Protein AF-A0A411DI14-F1 (afdb_monomer_lite)

Organism: Chryseobacterium indologenes (NCBI:txid253)

Radius of gyration: 32.61 Å; chains: 1; bounding box: 69×37×77 Å

Secondary structure (DSSP, 8-state):
--------------HHHHHHHHHHHHHHHHHHHHHHHHHHHHHHHHHHHHHHHHHHHHHHSS--EEEE-SSEEEEEETTEEEEEEGGG-EEEEETTEEEEEETTTTEEEEEEGGGS-TTHHHHHHHHHHHHSEEP-

Sequence (136 aa):
MALGFLPIKSLNLGPVSIIFKYGSFLFIGYIFLLLYQYFNTKNKTFKLIEEQIDDLRKKHDEISFITLHQDSITVKNPFNTINCVWDKTHYKIVDQYLILNMVNKNINFIFTEAEFKENEYKILLDFLQQHSTKEK

Foldseek 3Di:
DDPDPDCPDPDPDDPVVV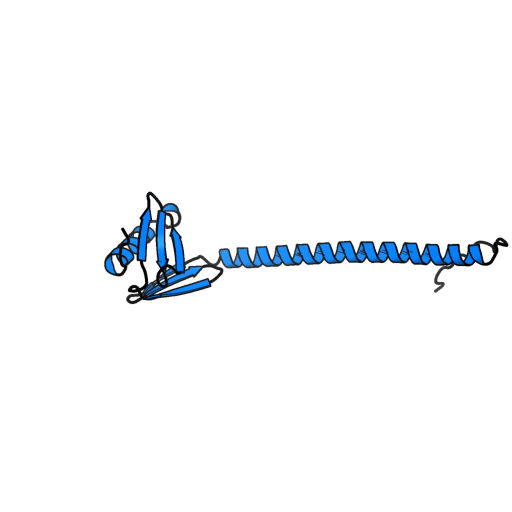CVVVVVVVVVVVVVVVVVVVVVVVVVVVVVVVVVVVVLVVLQVVDFDWDDDPQWIWTDGSVDIDIAGQAQWEWEDDPQWIWIQGRNNPDIDIDGPVVDPDCVVVVVVVSCVVRHHYDD

pLDDT: mean 73.14, std 11.0, range [33.41, 92.0]

Structure (mmCIF, N/CA/C/O backbone):
data_AF-A0A411DI14-F1
#
_entry.id   AF-A0A411DI14-F1
#
loop_
_atom_site.group_PDB
_atom_site.id
_atom_site.type_symbol
_atom_site.label_atom_id
_atom_site.label_alt_id
_atom_site.label_comp_id
_atom_site.label_asym_id
_atom_site.label_entity_id
_atom_site.label_seq_id
_atom_site.pdbx_PDB_ins_code
_atom_site.Cartn_x
_atom_site.Cartn_y
_atom_site.Cartn_z
_atom_site.occupancy
_atom_site.B_iso_or_equiv
_atom_site.auth_seq_id
_atom_site.auth_comp_id
_atom_site.auth_asym_id
_atom_site.auth_atom_id
_atom_site.pdbx_PDB_model_num
ATOM 1 N N . MET A 1 1 ? 21.840 23.321 -49.717 1.00 33.41 1 MET A N 1
ATOM 2 C CA . MET A 1 1 ? 21.891 22.370 -48.587 1.00 33.41 1 MET A CA 1
ATOM 3 C C . MET A 1 1 ? 22.845 21.250 -48.958 1.00 33.41 1 MET A C 1
ATOM 5 O O . MET A 1 1 ? 22.459 20.341 -49.677 1.00 33.41 1 MET A O 1
ATOM 9 N N . ALA A 1 2 ? 24.109 21.372 -48.563 1.00 39.25 2 ALA A N 1
ATOM 10 C CA . ALA A 1 2 ? 25.100 20.320 -48.732 1.00 39.25 2 ALA A CA 1
ATOM 11 C C . ALA A 1 2 ? 25.141 19.524 -47.425 1.00 39.25 2 ALA A C 1
ATOM 13 O O . ALA A 1 2 ? 25.603 20.037 -46.408 1.00 39.25 2 ALA A O 1
ATOM 14 N N . LEU A 1 3 ? 24.613 18.298 -47.438 1.00 44.50 3 LEU A N 1
ATOM 15 C CA . LEU A 1 3 ? 24.952 17.302 -46.424 1.00 44.50 3 LEU A CA 1
ATOM 16 C C . LEU A 1 3 ? 26.454 17.035 -46.567 1.00 44.50 3 LEU A C 1
ATOM 18 O O . LEU A 1 3 ? 26.912 16.457 -47.552 1.00 44.50 3 LEU A O 1
ATOM 22 N N . GLY A 1 4 ? 27.211 17.606 -45.632 1.00 43.03 4 GLY A N 1
ATOM 23 C CA . GLY A 1 4 ? 28.660 17.728 -45.669 1.00 43.03 4 GLY A CA 1
ATOM 24 C C . GLY A 1 4 ? 29.384 16.397 -45.529 1.00 43.03 4 GLY A C 1
ATOM 25 O O . GLY A 1 4 ? 29.781 16.015 -44.433 1.00 43.03 4 GLY A O 1
ATOM 26 N N . PHE A 1 5 ? 29.664 15.754 -46.656 1.00 54.28 5 PHE A N 1
ATOM 27 C CA . PHE A 1 5 ? 30.837 14.899 -46.778 1.00 54.28 5 PHE A CA 1
ATOM 28 C C . PHE A 1 5 ? 31.982 15.770 -47.298 1.00 54.28 5 PHE A C 1
ATOM 30 O O . PHE A 1 5 ? 32.061 16.074 -48.486 1.00 54.28 5 PHE A O 1
ATOM 37 N N . LEU A 1 6 ? 32.840 16.234 -46.386 1.00 50.53 6 LEU A N 1
ATOM 38 C CA . LEU A 1 6 ? 34.090 16.913 -46.735 1.00 50.53 6 LEU A CA 1
ATOM 39 C C . LEU A 1 6 ? 34.893 16.018 -47.699 1.00 50.53 6 LEU A C 1
ATOM 41 O O . LEU A 1 6 ? 35.225 14.889 -47.318 1.00 50.53 6 LEU A O 1
ATOM 45 N N . PRO A 1 7 ? 35.253 16.484 -48.912 1.00 52.38 7 PRO A N 1
ATOM 46 C CA . PRO A 1 7 ? 36.104 15.732 -49.819 1.00 52.38 7 PRO A CA 1
ATOM 47 C C . PRO A 1 7 ? 37.546 15.877 -49.328 1.00 52.38 7 PRO A C 1
ATOM 49 O O . PRO A 1 7 ? 38.350 16.641 -49.857 1.00 52.38 7 PRO A O 1
ATOM 52 N N . ILE A 1 8 ? 37.878 15.167 -48.251 1.00 54.12 8 ILE A N 1
ATOM 53 C CA . ILE A 1 8 ? 39.265 15.004 -47.830 1.00 54.12 8 ILE A CA 1
ATOM 54 C C . ILE A 1 8 ? 39.900 14.148 -48.918 1.00 54.12 8 ILE A C 1
ATOM 56 O O . ILE A 1 8 ? 39.532 12.980 -49.049 1.00 54.12 8 ILE A O 1
ATOM 60 N N . LYS A 1 9 ? 40.761 14.786 -49.725 1.00 50.31 9 LYS A N 1
ATOM 61 C CA . LYS A 1 9 ? 41.552 14.239 -50.838 1.00 50.31 9 LYS A CA 1
ATOM 62 C C . LYS A 1 9 ? 41.598 12.713 -50.839 1.00 50.31 9 LYS A C 1
ATOM 64 O O . LYS A 1 9 ? 42.038 12.110 -49.861 1.00 50.31 9 LYS A O 1
ATOM 69 N N . SER A 1 10 ? 41.194 12.124 -51.962 1.00 52.28 10 SER A N 1
ATOM 70 C CA . SER A 1 10 ? 41.386 10.716 -52.295 1.00 52.28 10 SER A CA 1
ATOM 71 C C . SER A 1 10 ? 42.871 10.353 -52.203 1.00 52.28 10 SER A C 1
ATOM 73 O O . SER A 1 10 ? 43.609 10.386 -53.186 1.00 52.28 10 SER A O 1
ATOM 75 N N . LEU A 1 11 ? 43.338 10.048 -50.997 1.00 55.53 11 LEU A N 1
ATOM 76 C CA .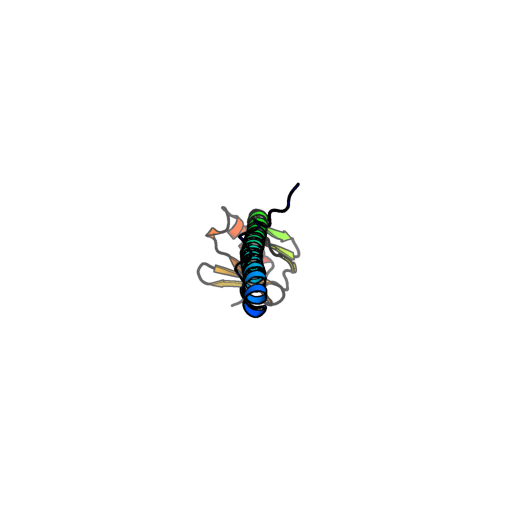 LEU A 1 11 ? 44.543 9.270 -50.808 1.00 55.53 11 LEU A CA 1
ATOM 77 C C . LEU A 1 11 ? 44.231 7.907 -51.432 1.00 55.53 11 LEU A C 1
ATOM 79 O O . LEU A 1 11 ? 43.189 7.324 -51.128 1.00 55.53 11 LEU A O 1
ATOM 83 N N . ASN A 1 12 ? 45.092 7.450 -52.340 1.00 58.47 12 ASN A N 1
ATOM 84 C CA . ASN A 1 12 ? 45.040 6.125 -52.955 1.00 58.47 12 ASN A CA 1
ATOM 85 C C . ASN A 1 12 ? 45.154 5.043 -51.869 1.00 58.47 12 ASN A C 1
ATOM 87 O O . ASN A 1 12 ? 46.221 4.472 -51.664 1.00 58.47 12 ASN A O 1
ATOM 91 N N . LEU A 1 13 ? 44.079 4.784 -51.130 1.00 58.50 13 LEU A N 1
ATOM 92 C CA . LEU A 1 13 ? 43.987 3.657 -50.219 1.00 58.50 13 LEU A CA 1
ATOM 93 C C . LEU A 1 13 ? 43.077 2.608 -50.841 1.00 58.50 13 LEU A C 1
ATOM 95 O O . LEU A 1 13 ? 41.996 2.913 -51.345 1.00 58.50 13 LEU A O 1
ATOM 99 N N . GLY A 1 14 ? 43.553 1.364 -50.803 1.00 65.06 14 GLY A N 1
ATOM 100 C CA . GLY A 1 14 ? 42.858 0.217 -51.366 1.00 65.06 14 GLY A CA 1
ATOM 101 C C . GLY A 1 14 ? 41.439 0.038 -50.808 1.00 65.06 14 GLY A C 1
ATOM 102 O O . GLY A 1 14 ? 41.095 0.599 -49.762 1.00 65.06 14 GLY A O 1
ATOM 103 N N . PRO A 1 15 ? 40.612 -0.784 -51.476 1.00 68.81 15 PRO A N 1
ATOM 104 C CA . PRO A 1 15 ? 39.182 -0.939 -51.184 1.00 68.81 15 PRO A CA 1
ATOM 105 C C . PRO A 1 15 ? 38.877 -1.248 -49.708 1.00 68.81 15 PRO A C 1
ATOM 107 O O . PRO A 1 15 ? 37.880 -0.774 -49.167 1.00 68.81 15 PRO A O 1
ATOM 110 N N . VAL A 1 16 ? 39.784 -1.945 -49.020 1.00 69.19 16 VAL A N 1
ATOM 111 C CA . VAL A 1 16 ? 39.699 -2.247 -47.582 1.00 69.19 16 VAL A CA 1
ATOM 112 C C . VAL A 1 16 ? 39.643 -0.980 -46.717 1.00 69.19 16 VAL A C 1
ATOM 114 O O . VAL A 1 16 ? 38.846 -0.903 -45.787 1.00 69.19 16 VAL A O 1
ATOM 117 N N . SER A 1 17 ? 40.431 0.050 -47.032 1.00 67.75 17 SER A N 1
ATOM 118 C CA . SER A 1 17 ? 40.454 1.291 -46.249 1.00 67.75 17 SER A CA 1
ATOM 119 C C . SER A 1 17 ? 39.195 2.130 -46.434 1.00 67.75 17 SER A C 1
ATOM 121 O O . SER A 1 17 ? 38.804 2.852 -45.517 1.00 67.75 17 SER A O 1
ATOM 123 N N . ILE A 1 18 ? 38.576 2.060 -47.611 1.00 71.25 18 ILE A N 1
ATOM 124 C CA . ILE A 1 18 ? 37.322 2.754 -47.903 1.00 71.25 18 ILE A CA 1
ATOM 125 C C . ILE A 1 18 ? 36.206 2.123 -47.063 1.00 71.25 18 ILE A C 1
ATOM 127 O O . ILE A 1 18 ? 35.499 2.834 -46.349 1.00 71.25 18 ILE A O 1
AT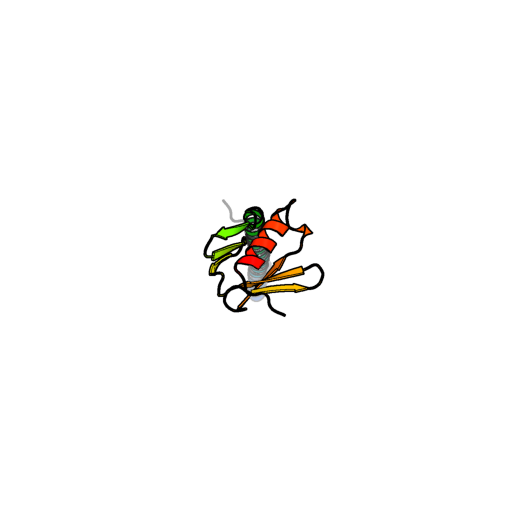OM 131 N N . ILE A 1 19 ? 36.122 0.789 -47.062 1.00 74.94 19 ILE A N 1
ATOM 132 C CA . ILE A 1 19 ? 35.168 0.023 -46.247 1.00 74.94 19 ILE A CA 1
ATOM 133 C C . ILE A 1 19 ? 35.363 0.327 -44.759 1.00 74.94 19 ILE A C 1
ATOM 135 O O . ILE A 1 19 ? 34.393 0.611 -44.059 1.00 74.94 19 ILE A O 1
ATOM 139 N N . PHE A 1 20 ? 36.609 0.350 -44.277 1.00 77.56 20 PHE A N 1
ATOM 140 C CA . PHE A 1 20 ? 36.894 0.632 -42.870 1.00 77.56 20 PHE A CA 1
ATOM 141 C C . PHE A 1 20 ? 36.503 2.060 -42.464 1.00 77.56 20 PHE A C 1
ATOM 143 O O . PHE A 1 20 ? 35.986 2.273 -41.368 1.00 77.56 20 PHE A O 1
ATOM 150 N N . LYS A 1 21 ? 36.693 3.046 -43.353 1.00 73.00 21 LYS A N 1
ATOM 151 C CA . LYS A 1 21 ? 36.374 4.457 -43.090 1.00 73.00 21 LYS A CA 1
ATOM 152 C C . LYS A 1 21 ? 34.866 4.695 -42.994 1.00 73.00 21 LYS A C 1
ATOM 154 O O . LYS A 1 21 ? 34.409 5.323 -42.041 1.00 73.00 21 LYS A O 1
ATOM 159 N N . TYR A 1 22 ? 34.095 4.160 -43.940 1.00 79.50 22 TYR A N 1
ATOM 160 C CA . TYR A 1 22 ? 32.633 4.272 -43.909 1.00 79.50 22 TYR A CA 1
ATOM 161 C C . TYR A 1 22 ? 32.011 3.392 -42.818 1.00 79.50 22 TYR A C 1
ATOM 163 O O . TYR A 1 22 ? 31.107 3.842 -42.116 1.00 79.50 22 TYR A O 1
ATOM 171 N N . GLY A 1 23 ? 32.538 2.183 -42.606 1.00 80.31 23 GLY A N 1
ATOM 172 C CA . GLY A 1 23 ? 32.100 1.290 -41.534 1.00 80.31 23 GLY A CA 1
ATOM 173 C C . GLY A 1 23 ? 32.321 1.887 -40.145 1.00 80.31 23 GLY A C 1
ATOM 174 O O . GLY A 1 23 ? 31.412 1.863 -39.321 1.00 80.31 23 GLY A O 1
ATOM 175 N N . SER A 1 24 ? 33.477 2.515 -39.904 1.00 78.38 24 SER A N 1
ATOM 176 C CA . SER A 1 24 ? 33.760 3.187 -38.627 1.00 78.38 24 SER A CA 1
ATOM 177 C C . SER A 1 24 ? 32.817 4.364 -38.371 1.00 78.38 24 SER A C 1
ATOM 179 O O . SER A 1 24 ? 32.354 4.543 -37.247 1.00 78.38 24 SER A O 1
ATOM 181 N N . PHE A 1 25 ? 32.484 5.148 -39.403 1.00 84.50 25 PHE A N 1
ATOM 182 C CA . PHE A 1 25 ? 31.542 6.262 -39.267 1.00 84.50 25 PHE A CA 1
ATOM 183 C C . PHE A 1 25 ? 30.135 5.780 -38.884 1.00 84.50 25 PHE A C 1
ATOM 185 O O . PHE A 1 25 ? 29.521 6.321 -37.964 1.00 84.50 25 PHE A O 1
ATOM 192 N N . LEU A 1 26 ? 29.651 4.718 -39.535 1.00 85.69 26 LEU A N 1
ATOM 193 C CA . LEU A 1 26 ? 28.371 4.093 -39.196 1.00 85.69 26 LEU A CA 1
ATOM 194 C C . LEU A 1 26 ? 28.386 3.487 -37.788 1.00 85.69 26 LEU A C 1
ATOM 196 O O . LEU A 1 26 ? 27.416 3.636 -37.047 1.00 85.69 26 LEU A O 1
ATOM 200 N N . PHE A 1 27 ? 29.493 2.857 -37.396 1.00 86.56 27 PHE A N 1
ATOM 201 C CA . PHE A 1 27 ? 29.645 2.256 -36.074 1.00 86.56 27 PHE A CA 1
ATOM 202 C C . PHE A 1 27 ? 29.612 3.306 -34.958 1.00 86.56 27 PHE A C 1
ATOM 204 O O . PHE A 1 27 ? 28.913 3.131 -33.963 1.00 86.56 27 PHE A O 1
ATOM 211 N N . ILE A 1 28 ? 30.292 4.441 -35.150 1.00 89.12 28 ILE A N 1
ATOM 212 C CA . ILE A 1 28 ? 30.231 5.575 -34.220 1.00 89.12 28 ILE A CA 1
ATOM 213 C C . ILE A 1 28 ? 28.799 6.110 -34.117 1.00 89.12 28 ILE A C 1
ATOM 215 O O . ILE A 1 28 ? 28.294 6.282 -33.008 1.00 89.12 28 ILE A O 1
ATOM 219 N N . GLY A 1 29 ? 28.114 6.317 -35.247 1.00 88.31 29 GLY A N 1
ATOM 220 C CA . GLY A 1 29 ? 26.713 6.748 -35.251 1.00 88.31 29 GLY A CA 1
ATOM 221 C C . GLY A 1 29 ? 25.792 5.783 -34.495 1.00 88.31 29 GLY A C 1
ATOM 222 O O . GLY A 1 29 ? 24.933 6.215 -33.727 1.00 88.31 29 GLY A O 1
ATOM 223 N N . TYR A 1 30 ? 26.019 4.478 -34.646 1.00 88.62 30 TYR A N 1
ATOM 224 C CA . TYR A 1 30 ? 25.269 3.443 -33.940 1.00 88.62 30 TYR A CA 1
ATOM 225 C C . TYR A 1 30 ? 25.509 3.465 -32.423 1.00 88.62 30 TYR A C 1
ATOM 227 O O . TYR A 1 30 ? 24.550 3.399 -31.654 1.00 88.62 30 TYR A O 1
ATOM 235 N N . ILE A 1 31 ? 26.759 3.641 -31.976 1.00 90.56 31 ILE A N 1
ATOM 236 C CA . ILE A 1 31 ? 27.082 3.787 -30.546 1.00 90.56 31 ILE A CA 1
ATOM 237 C C . ILE A 1 31 ? 26.368 5.005 -29.947 1.00 90.56 31 ILE A C 1
ATOM 239 O O . ILE A 1 31 ? 25.779 4.903 -28.869 1.00 90.56 31 ILE A O 1
ATOM 243 N N . PHE A 1 32 ? 26.372 6.146 -30.644 1.00 92.00 32 PHE A N 1
ATOM 244 C CA . PHE A 1 32 ? 25.655 7.342 -30.188 1.00 92.00 32 PHE A CA 1
ATOM 245 C C . PHE A 1 32 ? 24.146 7.108 -30.073 1.00 92.00 32 PHE A C 1
ATOM 247 O O . PHE A 1 32 ? 23.531 7.547 -29.101 1.00 92.00 32 PHE A O 1
ATOM 254 N N . LEU A 1 33 ? 23.553 6.389 -31.028 1.00 91.44 33 LEU A N 1
ATOM 255 C CA . LEU A 1 33 ? 22.128 6.069 -31.015 1.00 91.44 33 LEU A CA 1
ATOM 256 C C . LEU A 1 33 ? 21.763 5.147 -29.842 1.00 91.44 33 LEU A C 1
ATOM 258 O O . LEU A 1 33 ? 20.775 5.400 -29.153 1.00 91.44 33 LEU A O 1
ATOM 262 N N . LEU A 1 34 ? 22.594 4.139 -29.560 1.00 87.88 34 LEU A N 1
ATOM 263 C CA . LEU A 1 34 ? 22.424 3.255 -28.404 1.00 87.88 34 LEU A CA 1
ATOM 264 C C . LEU A 1 34 ? 22.534 4.008 -27.077 1.00 87.88 34 LEU A C 1
ATOM 266 O O . LEU A 1 34 ? 21.696 3.819 -26.196 1.00 87.88 34 LEU A O 1
ATOM 270 N N . LEU A 1 35 ? 23.529 4.889 -26.936 1.00 91.00 35 LEU A N 1
ATOM 271 C CA . LEU A 1 35 ? 23.675 5.731 -25.747 1.00 91.00 35 LEU A CA 1
ATOM 272 C C . LEU A 1 35 ? 22.444 6.622 -25.558 1.00 91.00 35 LEU A C 1
ATOM 274 O O . LEU A 1 35 ? 21.872 6.661 -24.470 1.00 91.00 35 LEU A O 1
ATOM 278 N N . TYR A 1 36 ? 21.990 7.287 -26.622 1.00 89.00 36 TYR A N 1
ATOM 279 C CA . TYR A 1 36 ? 20.799 8.131 -26.574 1.00 89.00 36 TYR A CA 1
ATOM 280 C C . TYR A 1 36 ? 19.554 7.343 -26.150 1.00 89.00 36 TYR A C 1
ATOM 282 O O . TYR A 1 36 ? 18.817 7.774 -25.260 1.00 89.00 36 TYR A O 1
ATOM 290 N N . GLN A 1 37 ? 19.337 6.164 -26.736 1.00 86.75 37 GLN A N 1
ATOM 291 C CA . GLN A 1 37 ? 18.216 5.298 -26.384 1.00 86.75 37 GLN A CA 1
ATOM 292 C C . GLN A 1 37 ? 18.303 4.823 -24.930 1.00 86.75 37 GLN A C 1
ATOM 294 O O . GLN A 1 37 ? 17.295 4.837 -24.227 1.00 86.75 37 GLN A O 1
ATOM 299 N N . TYR A 1 38 ? 19.495 4.458 -24.455 1.00 87.00 38 TYR A N 1
ATOM 300 C CA . TYR A 1 38 ? 19.716 4.034 -23.075 1.00 87.00 38 TYR A CA 1
ATOM 301 C C . TYR A 1 38 ? 19.359 5.136 -22.068 1.00 87.00 38 TYR A C 1
ATOM 303 O O . TYR A 1 38 ? 18.574 4.901 -21.148 1.00 87.00 38 TYR A O 1
ATOM 311 N N . PHE A 1 39 ? 19.866 6.357 -22.263 1.00 83.56 39 PHE A N 1
ATOM 312 C CA . PHE A 1 39 ? 19.559 7.478 -21.371 1.00 83.56 39 PHE A CA 1
ATOM 313 C C . PHE A 1 39 ? 18.085 7.889 -21.433 1.00 83.56 39 PHE A C 1
ATOM 315 O O . PHE A 1 39 ? 17.480 8.150 -20.394 1.00 83.56 39 PHE A O 1
ATOM 322 N N . ASN A 1 40 ? 17.481 7.905 -22.624 1.00 81.81 40 ASN A N 1
ATOM 323 C CA . ASN A 1 40 ? 16.076 8.275 -22.783 1.00 81.81 40 ASN A CA 1
ATOM 324 C C . ASN A 1 40 ? 15.142 7.242 -22.131 1.00 81.81 40 ASN A C 1
ATOM 326 O O . ASN A 1 40 ? 14.211 7.614 -21.419 1.00 81.81 40 ASN A O 1
ATOM 330 N N . THR A 1 41 ? 15.416 5.946 -22.306 1.00 77.75 41 THR A N 1
ATOM 331 C CA . THR A 1 41 ? 14.664 4.873 -21.640 1.00 77.75 41 THR A CA 1
ATOM 332 C C . THR A 1 41 ? 14.822 4.954 -20.128 1.00 77.75 41 THR A C 1
ATOM 334 O O . THR A 1 41 ? 13.819 4.950 -19.423 1.00 77.75 41 THR A O 1
ATOM 337 N N . LYS A 1 42 ? 16.052 5.121 -19.623 1.00 75.31 42 LYS A N 1
ATOM 338 C CA . LYS A 1 42 ? 16.309 5.263 -18.187 1.00 75.31 42 LYS A CA 1
ATOM 339 C C . LYS A 1 42 ? 15.515 6.435 -17.601 1.00 75.31 42 LYS A C 1
ATOM 341 O O . LYS A 1 42 ? 14.771 6.241 -16.647 1.00 75.31 42 LYS A O 1
ATOM 346 N N . ASN A 1 43 ? 15.597 7.618 -18.208 1.00 77.12 43 ASN A N 1
ATOM 347 C CA . ASN A 1 43 ? 14.884 8.802 -17.725 1.00 77.12 43 ASN A CA 1
ATOM 348 C C . ASN A 1 43 ? 13.360 8.632 -17.772 1.00 77.12 43 ASN A C 1
ATOM 350 O O . ASN A 1 43 ? 12.678 9.046 -16.840 1.00 77.12 43 ASN A O 1
ATOM 354 N N . LYS A 1 44 ? 12.819 7.988 -18.815 1.00 75.44 44 LYS A N 1
ATOM 355 C CA . LYS A 1 44 ? 11.385 7.669 -18.888 1.00 75.44 44 LYS A CA 1
ATOM 356 C C . LYS A 1 44 ? 10.960 6.704 -17.787 1.00 75.44 44 LYS A C 1
ATOM 358 O O . LYS A 1 44 ? 9.945 6.944 -17.151 1.00 75.44 44 LYS A O 1
ATOM 363 N N . THR A 1 45 ? 11.730 5.648 -17.537 1.00 75.19 45 THR A N 1
ATOM 364 C CA . THR A 1 45 ? 11.420 4.679 -16.480 1.00 75.19 45 THR A CA 1
ATOM 365 C C . THR A 1 45 ? 11.475 5.322 -15.098 1.00 75.19 45 THR A C 1
ATOM 367 O O . THR A 1 45 ? 10.544 5.137 -14.323 1.00 75.19 45 THR A O 1
ATOM 370 N N . PHE A 1 46 ? 12.505 6.121 -14.801 1.00 72.12 46 PHE A N 1
ATOM 371 C CA . PHE A 1 46 ? 12.580 6.847 -13.529 1.00 72.12 46 PHE A CA 1
ATOM 372 C C . PHE A 1 46 ? 11.411 7.814 -13.360 1.00 72.12 46 PHE A C 1
ATOM 374 O O . PHE A 1 46 ? 10.784 7.811 -12.308 1.00 72.12 46 PHE A O 1
ATOM 381 N N . LYS A 1 47 ? 11.058 8.560 -14.412 1.00 78.06 47 LYS A N 1
ATOM 382 C CA . LYS A 1 47 ? 9.923 9.482 -14.375 1.00 78.06 47 LYS A CA 1
ATOM 383 C C . LYS A 1 47 ? 8.589 8.763 -14.152 1.00 78.06 47 LYS A C 1
ATOM 385 O O . LYS A 1 47 ? 7.780 9.235 -13.370 1.00 78.06 47 LYS A O 1
ATOM 390 N N . LEU A 1 48 ? 8.375 7.611 -14.789 1.00 75.75 48 LEU A N 1
ATOM 391 C CA . LEU A 1 48 ? 7.167 6.804 -14.581 1.00 75.75 48 LEU A CA 1
ATOM 392 C C . LEU A 1 48 ? 7.082 6.247 -13.156 1.00 75.75 48 LEU A C 1
ATOM 394 O O . LEU A 1 48 ? 6.001 6.216 -12.580 1.00 75.75 48 LEU A O 1
ATOM 398 N N . ILE A 1 49 ? 8.209 5.819 -12.581 1.00 77.75 49 ILE A N 1
ATOM 399 C CA . ILE A 1 49 ? 8.263 5.361 -11.187 1.00 77.75 49 ILE A CA 1
ATOM 400 C C . ILE A 1 49 ? 7.972 6.528 -10.239 1.00 77.75 49 ILE A C 1
ATOM 402 O O . ILE A 1 49 ? 7.202 6.373 -9.298 1.00 77.75 49 ILE A O 1
ATOM 406 N N . GLU A 1 50 ? 8.550 7.699 -10.495 1.00 75.94 50 GLU A N 1
ATOM 407 C CA . GLU A 1 50 ? 8.328 8.900 -9.690 1.00 75.94 50 GLU A CA 1
ATOM 408 C C . GLU A 1 50 ? 6.870 9.376 -9.767 1.00 75.94 50 GLU A C 1
ATOM 410 O O . GLU A 1 50 ? 6.269 9.644 -8.733 1.00 75.94 50 GLU A O 1
ATOM 415 N N . GLU A 1 51 ? 6.260 9.372 -10.956 1.00 80.12 51 GLU A N 1
ATOM 416 C CA . GLU A 1 51 ? 4.833 9.664 -11.140 1.00 80.12 51 GLU A CA 1
ATOM 417 C C . GLU A 1 51 ? 3.937 8.644 -10.424 1.00 80.12 51 GLU A C 1
ATOM 419 O O . GLU A 1 51 ? 2.947 9.034 -9.811 1.00 80.12 51 GLU A O 1
ATOM 424 N N . GLN A 1 52 ? 4.283 7.352 -10.442 1.00 76.2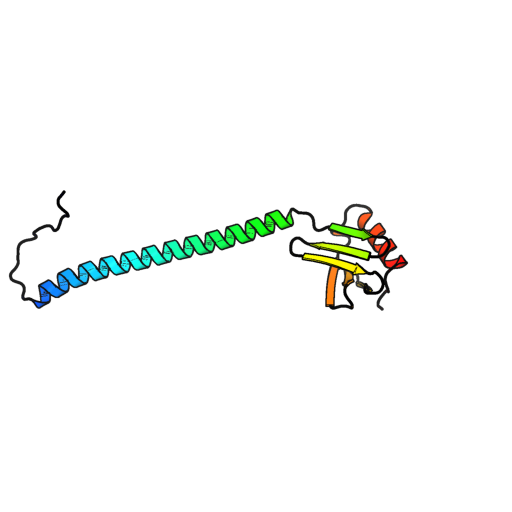5 52 GLN A N 1
ATOM 425 C CA . GLN A 1 52 ? 3.539 6.330 -9.698 1.00 76.25 52 GLN A CA 1
ATOM 426 C C . GLN A 1 52 ? 3.666 6.510 -8.184 1.00 76.25 52 GLN A C 1
ATOM 428 O O . GLN A 1 52 ? 2.676 6.381 -7.471 1.00 76.25 52 GLN A O 1
ATOM 433 N N . ILE A 1 53 ? 4.862 6.823 -7.680 1.00 74.81 53 ILE A N 1
ATOM 434 C CA . ILE A 1 53 ? 5.076 7.088 -6.253 1.00 74.81 53 ILE A CA 1
ATOM 435 C C . ILE A 1 53 ? 4.330 8.356 -5.828 1.00 74.81 53 ILE A C 1
ATOM 437 O O . ILE A 1 53 ? 3.722 8.365 -4.761 1.00 74.81 53 ILE A O 1
ATOM 441 N N . ASP A 1 54 ? 4.338 9.405 -6.650 1.00 78.25 54 ASP A N 1
ATOM 442 C CA . ASP A 1 54 ? 3.641 10.657 -6.353 1.00 78.25 54 ASP A CA 1
ATOM 443 C C . ASP A 1 54 ? 2.113 10.501 -6.425 1.00 78.25 54 ASP A C 1
ATOM 445 O O . ASP A 1 54 ? 1.406 11.020 -5.565 1.00 78.25 54 ASP A O 1
ATOM 449 N N . ASP A 1 55 ? 1.587 9.722 -7.379 1.00 74.31 55 ASP A N 1
ATOM 450 C CA . ASP A 1 55 ? 0.162 9.357 -7.434 1.00 74.31 55 ASP A CA 1
ATOM 451 C C . ASP A 1 55 ? -0.255 8.537 -6.204 1.00 74.31 55 ASP A C 1
ATOM 453 O O . ASP A 1 55 ? -1.295 8.799 -5.598 1.00 74.31 55 ASP A O 1
ATOM 457 N N . LEU A 1 56 ? 0.585 7.591 -5.768 1.00 66.50 56 LEU A N 1
ATOM 458 C CA . LEU A 1 56 ? 0.362 6.839 -4.532 1.00 66.50 56 LEU A CA 1
ATOM 459 C C . LEU A 1 56 ? 0.447 7.725 -3.289 1.00 66.50 56 LEU A C 1
ATOM 461 O O . LEU A 1 56 ? -0.349 7.549 -2.374 1.00 66.50 56 LEU A O 1
ATOM 465 N N . ARG A 1 57 ? 1.368 8.691 -3.247 1.00 64.31 57 ARG A N 1
ATOM 466 C CA . ARG A 1 57 ? 1.494 9.642 -2.138 1.00 64.31 57 ARG A CA 1
ATOM 467 C C . ARG A 1 57 ? 0.291 10.581 -2.063 1.00 64.31 57 ARG A C 1
ATOM 469 O O . ARG A 1 57 ? -0.244 10.779 -0.981 1.00 64.31 57 ARG A O 1
ATOM 476 N N . LYS A 1 58 ? -0.189 11.084 -3.202 1.00 63.75 58 LYS A N 1
ATOM 477 C CA . LYS A 1 58 ? -1.418 11.890 -3.287 1.00 63.75 58 LYS A CA 1
ATOM 478 C C . LYS A 1 58 ? -2.658 11.096 -2.887 1.00 63.75 58 LYS A C 1
ATOM 480 O O . LYS A 1 58 ? -3.517 11.624 -2.194 1.00 63.75 58 LYS A O 1
ATOM 485 N N . LYS A 1 59 ? -2.738 9.819 -3.268 1.00 61.28 59 LYS A N 1
ATOM 486 C CA . LYS A 1 59 ? -3.774 8.904 -2.762 1.00 61.28 59 LYS A CA 1
ATOM 487 C C . LYS A 1 59 ? -3.592 8.581 -1.287 1.00 61.28 59 LYS A C 1
ATOM 489 O O . LYS A 1 59 ? -4.573 8.314 -0.615 1.00 61.28 59 LYS A O 1
ATOM 494 N N . HIS A 1 60 ? -2.371 8.615 -0.764 1.00 55.22 60 HIS A N 1
ATOM 495 C CA . HIS A 1 60 ? -2.138 8.463 0.666 1.00 55.22 60 HIS A CA 1
ATOM 496 C C . HIS A 1 60 ? -2.650 9.665 1.470 1.00 55.22 60 HIS A C 1
ATOM 498 O O . HIS A 1 60 ? -3.160 9.474 2.575 1.00 55.22 60 HIS A O 1
ATOM 504 N N . ASP A 1 61 ? -2.592 10.865 0.887 1.00 53.75 61 ASP A N 1
ATOM 505 C CA . ASP A 1 61 ? -3.244 12.0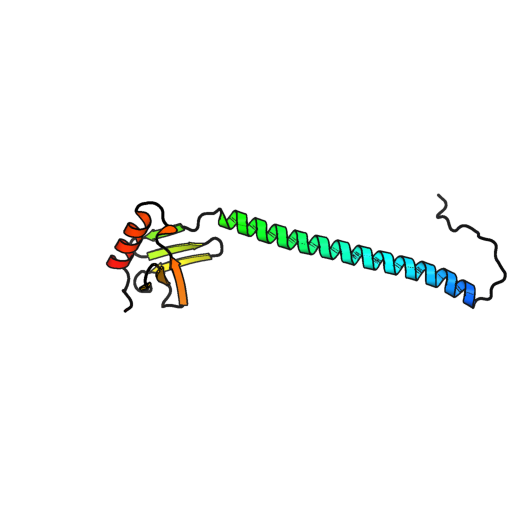59 1.432 1.00 53.75 61 ASP A CA 1
ATOM 506 C C . ASP A 1 61 ? -4.790 11.961 1.385 1.00 53.75 61 ASP A C 1
ATOM 508 O O . ASP A 1 61 ? -5.468 12.679 2.126 1.00 53.75 61 ASP A O 1
ATOM 512 N N . GLU A 1 62 ? -5.378 11.028 0.611 1.00 55.25 62 GLU A N 1
ATOM 513 C CA . GLU A 1 62 ? -6.749 10.554 0.855 1.00 55.25 62 GLU A CA 1
ATOM 514 C C . GLU A 1 62 ? -6.750 9.652 2.098 1.00 55.25 62 GLU A C 1
ATOM 516 O O . GLU A 1 62 ? -6.590 8.434 2.034 1.00 55.25 62 GLU A O 1
ATOM 521 N N . ILE A 1 63 ? -6.898 10.317 3.242 1.00 58.78 63 ILE A N 1
ATOM 522 C CA . ILE A 1 63 ? -7.000 9.802 4.611 1.00 58.78 63 ILE A CA 1
ATOM 523 C C . ILE A 1 63 ? -7.542 8.363 4.644 1.00 58.78 63 ILE A C 1
ATOM 525 O O . ILE A 1 63 ? -8.706 8.124 4.316 1.00 58.78 63 ILE A O 1
ATOM 529 N N . SER A 1 64 ? -6.713 7.409 5.082 1.00 60.72 64 SER A N 1
ATOM 530 C CA . SER A 1 64 ? -7.191 6.087 5.497 1.00 60.72 64 SER A CA 1
ATOM 531 C C . SER A 1 64 ? -8.262 6.286 6.564 1.00 60.72 64 SER A C 1
ATOM 533 O O . SER A 1 64 ? -7.959 6.787 7.646 1.00 60.72 64 SER A O 1
ATOM 535 N N . PHE A 1 65 ? -9.510 5.932 6.269 1.00 65.69 65 PHE A N 1
ATOM 536 C CA . PHE A 1 65 ? -10.613 6.109 7.203 1.00 65.69 65 PHE A CA 1
ATOM 537 C C . PHE A 1 65 ? -11.255 4.776 7.547 1.00 65.69 65 PHE A C 1
ATOM 539 O O . PHE A 1 65 ? -11.422 3.885 6.709 1.00 65.69 65 PHE A O 1
ATOM 546 N N . ILE A 1 66 ? -11.632 4.660 8.813 1.00 70.44 66 ILE A N 1
ATOM 547 C CA . ILE A 1 66 ? -12.419 3.549 9.321 1.00 70.44 66 ILE A CA 1
ATOM 548 C C . ILE A 1 66 ? -13.842 4.067 9.468 1.00 70.44 66 ILE A C 1
ATOM 550 O O . ILE A 1 66 ? -14.103 4.985 10.242 1.00 70.44 66 ILE A O 1
ATOM 554 N N . THR A 1 67 ? -14.767 3.501 8.702 1.00 74.50 67 THR A N 1
ATOM 555 C CA . THR A 1 67 ? -16.194 3.773 8.843 1.00 74.50 67 THR A CA 1
ATOM 556 C C . THR A 1 67 ? -16.837 2.630 9.609 1.00 74.50 67 THR A C 1
ATOM 558 O O . THR A 1 67 ? -16.791 1.471 9.192 1.00 74.50 67 THR A O 1
ATOM 561 N N . LEU A 1 68 ? -17.436 2.973 10.743 1.00 73.56 68 LEU A N 1
ATOM 562 C CA . LEU A 1 68 ? -18.171 2.052 11.596 1.00 73.56 68 LEU A CA 1
ATOM 563 C C . LEU A 1 68 ? -19.653 2.138 11.221 1.00 73.56 68 LEU A C 1
ATOM 565 O O . LEU A 1 68 ? -20.274 3.190 11.371 1.00 73.56 68 LEU A O 1
ATOM 569 N N . HIS A 1 69 ? -20.210 1.047 10.705 1.00 73.00 69 HIS A N 1
ATOM 570 C CA . HIS A 1 69 ? -21.643 0.887 10.478 1.00 73.00 69 HIS A CA 1
ATOM 571 C C . HIS A 1 69 ? -22.237 -0.045 11.540 1.00 73.00 69 HIS A C 1
ATOM 573 O O . HIS A 1 69 ? -21.533 -0.825 12.182 1.00 73.00 69 HIS A O 1
ATOM 579 N N . GLN A 1 70 ? -23.557 0.019 11.716 1.00 69.00 70 GLN A N 1
ATOM 580 C CA . GLN A 1 70 ? -24.261 -0.766 12.733 1.00 69.00 70 GLN A CA 1
ATOM 581 C C . GLN A 1 70 ? -24.054 -2.282 12.557 1.00 69.00 70 GLN A C 1
ATOM 583 O O . GLN A 1 70 ? -23.840 -2.988 13.538 1.00 69.00 70 GLN A O 1
ATOM 588 N N . ASP A 1 71 ? -24.003 -2.757 11.309 1.00 76.12 71 ASP A N 1
ATOM 589 C CA . ASP A 1 71 ? -23.872 -4.185 10.989 1.00 76.12 71 ASP A CA 1
ATOM 590 C C . ASP A 1 71 ? -22.500 -4.557 10.390 1.00 76.12 71 ASP A C 1
ATOM 592 O O . ASP A 1 71 ? -22.200 -5.740 10.195 1.00 76.12 71 ASP A O 1
ATOM 596 N N . SER A 1 72 ? -21.643 -3.574 10.088 1.00 76.81 72 SER A N 1
ATOM 597 C CA . SER A 1 72 ? -20.348 -3.824 9.450 1.00 76.81 72 SER A CA 1
ATOM 598 C C . SER A 1 72 ? -19.277 -2.779 9.766 1.00 76.81 72 SER A C 1
ATOM 600 O O . SER A 1 72 ? -19.556 -1.644 10.141 1.00 76.81 72 SER A O 1
ATOM 602 N N . ILE A 1 73 ? -18.020 -3.157 9.561 1.00 79.19 73 ILE A N 1
ATOM 603 C CA . ILE A 1 73 ? -16.859 -2.273 9.617 1.00 79.19 73 ILE A CA 1
ATOM 604 C C . ILE A 1 73 ? -16.263 -2.143 8.219 1.00 79.19 73 ILE A C 1
ATOM 606 O O . ILE A 1 73 ? -16.012 -3.137 7.536 1.00 79.19 73 ILE A O 1
ATOM 610 N N . THR A 1 74 ? -16.044 -0.906 7.779 1.00 78.50 74 THR A N 1
ATOM 611 C CA . THR A 1 74 ? -15.350 -0.614 6.526 1.00 78.50 74 THR A CA 1
ATOM 612 C C . THR A 1 74 ? -14.027 0.061 6.830 1.00 78.50 74 THR A C 1
ATOM 614 O O . THR A 1 74 ? -13.997 1.153 7.385 1.00 78.50 74 THR A O 1
ATOM 617 N N . VAL A 1 75 ? -12.926 -0.574 6.443 1.00 78.25 75 VAL A N 1
ATOM 618 C CA . VAL A 1 75 ? -11.599 0.037 6.481 1.00 78.25 75 VAL A CA 1
ATOM 619 C C . VAL A 1 75 ? -11.230 0.419 5.059 1.00 78.25 75 VAL A C 1
ATOM 621 O O . VAL A 1 75 ? -11.101 -0.444 4.185 1.00 78.25 75 VAL A O 1
ATOM 624 N N . LYS A 1 76 ? -11.087 1.722 4.818 1.00 70.88 76 LYS A N 1
ATOM 625 C CA . LYS A 1 76 ? -10.560 2.247 3.566 1.00 70.88 76 LYS A CA 1
ATOM 626 C C . LYS A 1 76 ? -9.106 2.640 3.766 1.00 70.88 76 LYS A C 1
ATOM 628 O O . LYS A 1 76 ? -8.779 3.443 4.631 1.00 70.88 76 LYS A O 1
ATOM 633 N N . ASN A 1 77 ? -8.251 2.076 2.933 1.00 67.31 77 ASN A N 1
ATOM 634 C CA . ASN A 1 77 ? -6.859 2.444 2.769 1.00 67.31 77 ASN A CA 1
ATOM 635 C C . ASN A 1 77 ? -6.680 2.968 1.325 1.00 67.31 77 ASN A C 1
ATOM 637 O O . ASN A 1 77 ? -7.411 2.533 0.429 1.00 67.31 77 ASN A O 1
ATOM 641 N N . PRO A 1 78 ? -5.717 3.863 1.063 1.00 59.16 78 PRO A N 1
ATOM 642 C CA . PRO A 1 78 ? -5.304 4.279 -0.282 1.00 59.16 78 PRO A CA 1
ATOM 643 C C . PRO A 1 78 ? -5.221 3.161 -1.337 1.00 59.16 78 PRO A C 1
ATOM 645 O O . PRO A 1 78 ? -5.456 3.408 -2.519 1.00 59.16 78 PRO A O 1
ATOM 648 N N . PHE A 1 79 ? -4.914 1.924 -0.928 1.00 60.91 79 PHE A N 1
ATOM 649 C CA . PHE A 1 79 ? -4.810 0.780 -1.839 1.00 60.91 79 PHE A CA 1
ATOM 650 C C . PHE A 1 79 ? -6.094 -0.046 -1.988 1.00 60.91 79 PHE A C 1
ATOM 652 O O . PHE A 1 79 ? -6.274 -0.707 -3.011 1.00 60.91 79 PHE A O 1
ATOM 659 N N . ASN A 1 80 ? -6.972 -0.076 -0.982 1.00 63.56 80 ASN A N 1
ATOM 660 C CA . ASN A 1 80 ? -8.147 -0.947 -0.979 1.00 63.56 80 ASN A CA 1
ATOM 661 C C . ASN A 1 80 ? -9.256 -0.461 -0.033 1.00 63.56 80 ASN A C 1
ATOM 663 O O . ASN A 1 80 ? -9.030 0.241 0.944 1.00 63.56 80 ASN A O 1
ATOM 667 N N . THR A 1 81 ? -10.496 -0.853 -0.323 1.00 71.31 81 THR A N 1
ATOM 668 C CA . THR A 1 81 ? -11.632 -0.681 0.594 1.00 71.31 81 THR A CA 1
ATOM 669 C C . THR A 1 81 ? -12.122 -2.058 0.994 1.00 71.31 81 THR A C 1
ATOM 671 O O . THR A 1 81 ? -12.469 -2.861 0.129 1.00 71.31 81 THR A O 1
ATOM 674 N N . ILE A 1 82 ? -12.134 -2.344 2.292 1.00 75.50 82 ILE A N 1
ATOM 675 C CA . ILE A 1 82 ? -12.543 -3.640 2.826 1.00 75.50 82 ILE A CA 1
ATOM 676 C C . ILE A 1 82 ? -13.736 -3.417 3.740 1.00 75.50 82 ILE A C 1
ATOM 678 O O . ILE A 1 82 ? -13.608 -2.775 4.776 1.00 75.50 82 ILE A O 1
ATOM 682 N N . ASN A 1 83 ? -14.888 -3.956 3.344 1.00 76.25 83 ASN A N 1
ATOM 683 C CA . ASN A 1 83 ? -16.102 -3.989 4.153 1.00 76.25 83 ASN A CA 1
ATOM 684 C C . ASN A 1 83 ? -16.284 -5.404 4.714 1.00 76.25 83 ASN A C 1
ATOM 686 O O . ASN A 1 83 ? -16.262 -6.380 3.960 1.00 76.25 83 ASN A O 1
ATOM 690 N N . CYS A 1 84 ? -16.450 -5.520 6.027 1.00 76.06 84 CYS A N 1
ATOM 691 C CA . CYS A 1 84 ? -16.608 -6.788 6.722 1.00 76.06 84 CYS A CA 1
ATOM 692 C C . CYS A 1 84 ? -17.759 -6.710 7.725 1.00 76.06 84 CYS A C 1
ATOM 694 O O . CYS A 1 84 ? -17.846 -5.777 8.516 1.00 76.06 84 CYS A O 1
ATOM 696 N N . VAL A 1 85 ? -18.626 -7.722 7.717 1.00 80.06 85 VAL A N 1
ATOM 697 C CA . VAL A 1 85 ? -19.658 -7.901 8.749 1.00 80.06 85 VAL A CA 1
ATOM 698 C C . VAL A 1 85 ? -18.977 -8.229 10.077 1.00 80.06 85 VAL A C 1
ATOM 700 O O . VAL A 1 85 ? -18.012 -8.996 10.095 1.00 80.06 85 VAL A O 1
ATOM 703 N N . TRP A 1 86 ? -19.495 -7.683 11.175 1.00 75.44 86 TRP A N 1
ATOM 704 C CA . TRP A 1 86 ? -18.916 -7.818 12.515 1.00 75.44 86 TRP A CA 1
ATOM 705 C C . TRP A 1 86 ? -18.668 -9.264 12.967 1.00 75.44 86 TRP A C 1
ATOM 707 O O . TRP A 1 86 ? -17.619 -9.552 13.531 1.00 75.44 86 TRP A O 1
ATOM 717 N N . ASP A 1 87 ? -19.569 -10.185 12.623 1.00 73.94 87 ASP A N 1
ATOM 718 C CA . ASP A 1 87 ? -19.471 -11.623 12.929 1.00 73.94 87 ASP A CA 1
ATOM 719 C C . ASP A 1 87 ? -18.202 -12.295 12.359 1.00 73.94 87 ASP A C 1
ATOM 721 O O . ASP A 1 87 ? -17.713 -13.299 12.869 1.00 73.94 87 ASP A O 1
ATOM 725 N N . LYS A 1 88 ? -17.615 -11.720 11.301 1.00 75.12 88 LYS A N 1
ATOM 726 C CA . LYS A 1 88 ? -16.373 -12.207 10.670 1.00 75.12 88 LYS A CA 1
ATOM 727 C C . LYS A 1 88 ? -15.146 -11.383 11.051 1.00 75.12 88 LYS A C 1
ATOM 729 O O . LYS A 1 88 ? -14.065 -11.593 10.484 1.00 75.12 88 LYS A O 1
ATOM 734 N N . THR A 1 89 ? -15.320 -10.460 11.986 1.00 77.06 89 THR A N 1
ATOM 735 C CA . THR A 1 89 ? -14.294 -9.571 12.505 1.00 77.06 89 THR A CA 1
ATOM 736 C C . THR A 1 89 ? -13.859 -10.076 13.874 1.00 77.06 89 THR A C 1
ATOM 738 O O . THR A 1 89 ? -14.672 -10.445 14.717 1.00 77.06 89 THR A O 1
ATOM 741 N N . HIS A 1 90 ? -12.551 -10.111 14.081 1.00 80.62 90 HIS A N 1
ATOM 742 C CA . HIS A 1 90 ? -11.933 -10.476 15.343 1.00 80.62 90 HIS A CA 1
ATOM 743 C C . HIS A 1 90 ? -10.933 -9.396 15.713 1.00 80.62 90 HIS A C 1
ATOM 745 O O . HIS A 1 90 ? -10.331 -8.778 14.835 1.00 80.62 90 HIS A O 1
ATOM 751 N N . TYR A 1 91 ? -10.738 -9.159 17.002 1.00 81.69 91 TYR A N 1
ATOM 752 C CA . TYR A 1 91 ? -9.724 -8.211 17.443 1.00 81.69 91 TYR A CA 1
ATOM 753 C C . TYR A 1 91 ? -8.883 -8.779 18.578 1.00 81.69 91 TYR A C 1
ATOM 755 O O . TYR A 1 91 ? -9.364 -9.546 19.418 1.00 81.69 91 TYR A O 1
ATOM 763 N N . LYS A 1 92 ? -7.612 -8.380 18.595 1.00 82.19 92 LYS A N 1
ATOM 764 C CA . LYS A 1 92 ? -6.650 -8.709 19.640 1.00 82.19 92 LYS A CA 1
ATOM 765 C C . LYS A 1 92 ? -5.857 -7.463 19.999 1.00 82.19 92 LYS A C 1
ATOM 767 O O . LYS A 1 92 ? -5.411 -6.735 19.123 1.00 82.19 92 LYS A O 1
ATOM 772 N N . ILE A 1 93 ? -5.671 -7.234 21.292 1.00 79.19 93 ILE A N 1
ATOM 773 C CA . ILE A 1 93 ? -4.798 -6.173 21.795 1.00 79.19 93 ILE A CA 1
ATOM 774 C C . ILE A 1 93 ? -3.530 -6.850 22.303 1.00 79.19 93 ILE A C 1
ATOM 776 O O . ILE A 1 93 ? -3.613 -7.753 23.138 1.00 79.19 93 ILE A O 1
ATOM 780 N N . VAL A 1 94 ? -2.380 -6.447 21.770 1.00 76.62 94 VAL A N 1
ATOM 781 C CA . VAL A 1 94 ? -1.059 -6.921 22.195 1.00 76.62 94 VAL A CA 1
ATOM 782 C C . VAL A 1 94 ? -0.225 -5.698 22.542 1.00 76.62 94 VAL A C 1
ATOM 784 O O . VAL A 1 94 ? 0.138 -4.923 21.660 1.00 76.62 94 VAL A O 1
ATOM 787 N N . ASP A 1 95 ? 0.045 -5.517 23.833 1.00 79.00 95 ASP A N 1
ATOM 788 C CA . ASP A 1 95 ? 0.720 -4.345 24.396 1.00 79.00 95 ASP A CA 1
ATOM 789 C C . ASP A 1 95 ? 0.062 -3.021 23.965 1.00 79.00 95 ASP A C 1
ATOM 791 O O . ASP A 1 95 ? -1.007 -2.668 24.458 1.00 79.00 95 ASP A O 1
ATOM 795 N N . GLN A 1 96 ? 0.690 -2.309 23.029 1.00 78.12 96 GLN A N 1
ATOM 796 C CA . GLN A 1 96 ? 0.258 -1.013 22.492 1.00 78.12 96 GLN A CA 1
ATOM 797 C C . GLN A 1 96 ? -0.389 -1.108 21.099 1.00 78.12 96 GLN A C 1
ATOM 799 O O . GLN A 1 96 ? -0.715 -0.085 20.496 1.00 78.12 96 GLN A O 1
ATOM 804 N N . TYR A 1 97 ? -0.542 -2.324 20.567 1.00 78.44 97 TYR A N 1
ATOM 805 C CA . TYR A 1 97 ? -1.048 -2.574 19.222 1.00 78.44 97 TYR A CA 1
ATOM 806 C C . TYR A 1 97 ? -2.445 -3.190 19.271 1.00 78.44 97 TYR A C 1
ATOM 808 O O . TYR A 1 97 ? -2.668 -4.232 19.895 1.00 78.44 97 TYR A O 1
ATOM 816 N N . LEU A 1 98 ? -3.378 -2.571 18.554 1.00 81.88 98 LEU A N 1
ATOM 817 C CA . LEU A 1 98 ? -4.690 -3.125 18.257 1.00 81.88 98 LEU A CA 1
ATOM 818 C C . LEU A 1 98 ? -4.616 -3.840 16.906 1.00 81.88 98 LEU A C 1
ATOM 820 O O . LEU A 1 98 ? -4.431 -3.216 15.864 1.00 81.88 98 LEU A O 1
ATOM 824 N N . ILE A 1 99 ? -4.770 -5.158 16.929 1.00 81.69 99 ILE A N 1
ATOM 825 C CA . ILE A 1 99 ? -4.810 -5.999 15.738 1.00 81.69 99 ILE A CA 1
ATOM 826 C C . ILE A 1 99 ? -6.273 -6.296 15.418 1.00 81.69 99 ILE A C 1
ATOM 828 O O . ILE A 1 99 ? -6.973 -6.934 16.205 1.00 81.69 99 ILE A O 1
ATOM 832 N N . LEU A 1 100 ? -6.729 -5.836 14.259 1.00 81.88 100 LEU A N 1
ATOM 833 C CA . LEU A 1 100 ? -8.058 -6.081 13.722 1.00 81.88 100 LEU A CA 1
ATOM 834 C C . LEU A 1 100 ? -7.971 -7.098 12.582 1.00 81.88 100 LEU A C 1
ATOM 836 O O . LEU A 1 100 ? -7.483 -6.797 11.494 1.00 81.88 100 LEU A O 1
ATOM 840 N N . ASN A 1 101 ? -8.498 -8.288 12.824 1.00 80.38 101 ASN A N 1
ATOM 841 C CA . ASN A 1 101 ? -8.568 -9.379 11.865 1.00 80.38 101 ASN A CA 1
ATOM 842 C C . ASN A 1 101 ? -9.945 -9.352 11.192 1.00 80.38 101 ASN A C 1
ATOM 844 O O . ASN A 1 101 ? -10.963 -9.650 11.813 1.00 80.38 101 ASN A O 1
ATOM 848 N N . MET A 1 102 ? -9.991 -9.015 9.910 1.00 79.75 102 MET A N 1
ATOM 849 C CA . MET A 1 102 ? -11.209 -9.011 9.101 1.00 79.75 102 MET A CA 1
ATOM 850 C C . MET A 1 102 ? -11.236 -10.197 8.135 1.00 79.75 102 MET A C 1
ATOM 852 O O . MET A 1 102 ? -10.203 -10.770 7.783 1.00 79.75 102 MET A O 1
ATOM 856 N N . VAL A 1 103 ? -12.440 -10.562 7.684 1.00 77.19 103 VAL A N 1
ATOM 857 C CA . VAL A 1 103 ? -12.661 -11.638 6.703 1.00 77.19 103 VAL A CA 1
ATOM 858 C C . VAL A 1 103 ? -12.075 -12.971 7.193 1.00 77.19 103 VAL A C 1
ATOM 860 O O . VAL A 1 103 ? -11.300 -13.622 6.496 1.00 77.19 103 VAL A O 1
ATOM 863 N N . ASN A 1 104 ? -12.429 -13.377 8.419 1.00 68.50 104 ASN A N 1
ATOM 864 C CA . ASN A 1 104 ? -11.989 -14.649 9.007 1.00 68.50 104 ASN A CA 1
ATOM 865 C C . ASN A 1 104 ? -10.449 -14.818 9.023 1.00 68.50 104 ASN A C 1
ATOM 867 O O . ASN A 1 104 ? -9.933 -15.858 8.621 1.00 68.50 104 ASN A O 1
ATOM 871 N N . LYS A 1 105 ? -9.724 -13.783 9.483 1.00 66.19 105 LYS A N 1
ATOM 872 C CA . LYS A 1 105 ? -8.247 -13.729 9.633 1.00 66.19 105 LYS A CA 1
ATOM 873 C C . LYS A 1 105 ? -7.429 -13.652 8.344 1.00 66.19 105 LYS A C 1
ATOM 875 O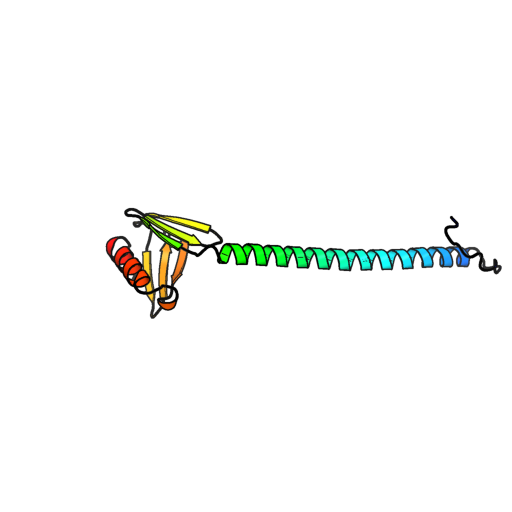 O . LYS A 1 105 ? -6.203 -13.737 8.396 1.00 66.19 105 LYS A O 1
ATOM 880 N N . ASN A 1 106 ? -8.072 -13.477 7.194 1.00 70.69 106 ASN A N 1
ATOM 881 C CA . ASN A 1 106 ? -7.348 -13.323 5.932 1.00 70.69 106 ASN A CA 1
ATOM 882 C C . ASN A 1 106 ? -6.733 -11.929 5.776 1.00 70.69 106 ASN A C 1
ATOM 884 O O . ASN A 1 106 ? -5.798 -11.760 4.996 1.00 70.69 106 ASN A O 1
ATOM 888 N N . ILE A 1 107 ? -7.262 -10.929 6.487 1.00 78.56 107 ILE A N 1
ATOM 889 C CA . ILE A 1 107 ? -6.777 -9.555 6.417 1.00 78.56 107 ILE A CA 1
ATOM 890 C C . ILE A 1 107 ? -6.592 -9.020 7.828 1.00 78.56 107 ILE A C 1
ATOM 892 O O . ILE A 1 107 ? -7.550 -8.968 8.594 1.00 78.56 107 ILE A O 1
ATOM 896 N N . ASN A 1 108 ? -5.377 -8.580 8.143 1.00 78.38 108 ASN A N 1
ATOM 897 C CA . ASN A 1 108 ? -5.033 -8.068 9.462 1.00 78.38 108 ASN A CA 1
ATOM 898 C C . ASN A 1 108 ? -4.621 -6.604 9.337 1.00 78.38 108 ASN A C 1
ATOM 900 O O . ASN A 1 108 ? -3.730 -6.269 8.556 1.00 78.38 108 ASN A O 1
ATOM 904 N N . PHE A 1 109 ? -5.264 -5.747 10.117 1.00 78.25 109 PHE A N 1
ATOM 905 C CA . PHE A 1 109 ? -4.889 -4.353 10.282 1.00 78.25 109 PHE A CA 1
ATOM 906 C C . PHE A 1 109 ? -4.261 -4.180 11.650 1.00 78.25 109 PHE A C 1
ATOM 908 O O . PHE A 1 109 ? -4.755 -4.725 12.634 1.00 78.25 109 PHE A O 1
ATOM 915 N N . ILE A 1 110 ? -3.165 -3.439 11.700 1.00 80.12 110 ILE A N 1
ATOM 916 C CA . ILE A 1 110 ? -2.471 -3.130 12.941 1.00 80.12 110 ILE A CA 1
ATOM 917 C C . ILE A 1 110 ? -2.586 -1.632 13.126 1.00 80.12 110 ILE A C 1
ATOM 919 O O . ILE A 1 110 ? -2.242 -0.870 12.228 1.00 80.12 110 ILE A O 1
ATOM 923 N N . PHE A 1 111 ? -3.093 -1.263 14.288 1.00 81.06 111 PHE A N 1
ATOM 924 C CA . PHE A 1 111 ? -3.367 0.098 14.679 1.00 81.06 111 PHE A CA 1
ATOM 925 C C . PHE A 1 111 ? -2.621 0.404 15.971 1.00 81.06 111 PHE A C 1
ATOM 927 O O . PHE A 1 111 ? -2.525 -0.452 16.857 1.00 81.06 111 PHE A O 1
ATOM 934 N N . THR A 1 112 ? -2.124 1.626 16.100 1.00 78.81 112 THR A N 1
ATOM 935 C CA . THR A 1 112 ? -1.601 2.149 17.369 1.00 78.81 112 THR A CA 1
ATOM 936 C C . THR A 1 112 ? -2.472 3.289 17.866 1.00 78.81 112 THR A C 1
ATOM 938 O O . THR A 1 112 ? -3.044 4.025 17.073 1.00 78.81 112 THR A O 1
ATOM 941 N N . GLU A 1 113 ? -2.573 3.474 19.183 1.00 74.44 113 GLU A N 1
ATOM 942 C CA . GLU A 1 113 ? -3.369 4.573 19.755 1.00 74.44 113 GLU A CA 1
ATOM 943 C C . GLU A 1 113 ? -2.910 5.952 19.241 1.00 74.44 113 GLU A C 1
ATOM 945 O O . GLU A 1 113 ? -3.733 6.830 19.004 1.00 74.44 113 GLU A O 1
ATOM 950 N N . ALA A 1 114 ? -1.609 6.114 18.973 1.00 75.50 114 ALA A N 1
ATOM 951 C CA . ALA A 1 114 ? -1.021 7.346 18.445 1.00 75.50 114 ALA A CA 1
ATOM 952 C C . ALA A 1 114 ? -1.463 7.702 17.009 1.00 75.50 114 ALA A C 1
ATOM 954 O O . ALA A 1 114 ? -1.277 8.842 16.586 1.00 75.50 114 ALA A O 1
ATOM 955 N N . GLU A 1 115 ? -2.028 6.754 16.255 1.00 70.25 115 GLU A N 1
ATOM 956 C CA . GLU A 1 115 ? -2.557 6.993 14.903 1.00 70.25 115 GLU A CA 1
ATOM 957 C C . GLU A 1 115 ? -3.943 7.652 14.914 1.00 70.25 115 GLU A C 1
ATOM 959 O O . GLU A 1 115 ? -4.385 8.164 13.885 1.00 70.25 115 GLU A O 1
ATOM 964 N N . PHE A 1 116 ? -4.617 7.668 16.065 1.00 75.62 116 PHE A N 1
ATOM 965 C CA . PHE A 1 116 ? -5.968 8.195 16.227 1.00 75.62 116 PHE A CA 1
ATOM 966 C C . PHE A 1 116 ? -5.941 9.538 16.943 1.00 75.62 116 PHE A C 1
ATOM 968 O O . PHE A 1 116 ? -5.134 9.772 17.845 1.00 75.62 116 PHE A O 1
ATOM 975 N N . LYS A 1 117 ? -6.851 10.438 16.565 1.00 75.62 117 LYS A N 1
ATOM 976 C CA . LYS A 1 117 ? -6.984 11.723 17.247 1.00 75.62 117 LYS A CA 1
ATOM 977 C C . LYS A 1 117 ? -7.971 11.598 18.402 1.00 75.62 117 LYS A C 1
ATOM 979 O O . LYS A 1 117 ? -9.057 11.036 18.273 1.00 75.62 117 LYS A O 1
ATOM 984 N N . GLU A 1 118 ? -7.595 12.182 19.535 1.00 78.06 118 GLU A N 1
ATOM 985 C CA . GLU A 1 118 ? -8.468 12.384 20.696 1.00 78.06 118 GLU A CA 1
ATOM 986 C C . GLU A 1 118 ? -9.129 11.093 21.221 1.00 78.06 118 GLU A C 1
ATOM 988 O O . GLU A 1 118 ? -8.488 10.294 21.898 1.00 78.06 118 GLU A O 1
ATOM 993 N N . ASN A 1 119 ? -10.425 10.908 20.949 1.00 76.56 119 ASN A N 1
ATOM 994 C CA . ASN A 1 119 ? -11.248 9.812 21.460 1.00 76.56 119 ASN A CA 1
ATOM 995 C C . ASN A 1 119 ? -11.613 8.779 20.383 1.00 76.56 119 ASN A C 1
ATOM 997 O O . ASN A 1 119 ? -12.329 7.826 20.687 1.00 76.56 119 ASN A O 1
ATOM 1001 N N . GLU A 1 120 ? -11.135 8.933 19.145 1.00 77.50 120 GLU A N 1
ATOM 1002 C CA . GLU A 1 120 ? -11.450 8.016 18.040 1.00 77.50 120 GLU A CA 1
ATOM 1003 C C . GLU A 1 120 ? -11.028 6.576 18.360 1.00 77.50 120 GLU A C 1
ATOM 1005 O O . GLU A 1 120 ? -11.775 5.635 18.092 1.00 77.50 120 GLU A O 1
ATOM 1010 N N . TYR A 1 121 ? -9.883 6.408 19.029 1.00 78.38 121 TYR A N 1
ATOM 1011 C CA . TYR A 1 121 ? -9.409 5.100 19.478 1.00 78.38 121 TYR A CA 1
ATOM 1012 C C . TYR A 1 121 ? -10.377 4.433 20.466 1.00 78.38 121 TYR A C 1
ATOM 1014 O O . TYR A 1 121 ? -10.666 3.243 20.350 1.00 78.38 121 TYR A O 1
ATOM 1022 N N . LYS A 1 122 ? -10.933 5.203 21.411 1.00 78.50 122 LYS A N 1
ATOM 1023 C CA . LYS A 1 122 ? -11.905 4.694 22.392 1.00 78.50 122 LYS A CA 1
ATOM 1024 C C . LYS A 1 122 ? -13.222 4.313 21.728 1.00 78.50 122 LYS A C 1
ATOM 1026 O O . LYS A 1 122 ? -13.749 3.250 22.022 1.00 78.50 122 LYS A O 1
ATOM 1031 N N . ILE A 1 123 ? -13.706 5.132 20.792 1.00 79.88 123 ILE A N 1
ATOM 1032 C CA . ILE A 1 123 ? -14.926 4.841 20.025 1.00 79.88 123 ILE A CA 1
ATOM 1033 C C . ILE A 1 123 ? -14.748 3.544 19.227 1.00 79.88 123 ILE A C 1
ATOM 1035 O O . ILE A 1 123 ? -15.609 2.669 19.273 1.00 79.88 123 ILE A O 1
ATOM 1039 N N . LEU A 1 124 ? -13.615 3.383 18.536 1.00 80.75 124 LEU A N 1
ATOM 1040 C CA . LEU A 1 124 ? -13.303 2.152 17.810 1.00 80.75 124 LEU A CA 1
ATOM 1041 C C . LEU A 1 124 ? -13.283 0.937 18.747 1.00 80.75 124 LEU A C 1
ATOM 1043 O O . LEU A 1 124 ? -13.851 -0.106 18.426 1.00 80.75 124 LEU A O 1
ATOM 1047 N N . LEU A 1 125 ? -12.644 1.075 19.907 1.00 79.81 125 LEU A N 1
ATOM 1048 C CA . LEU A 1 125 ? -12.516 0.006 20.888 1.00 79.81 125 LEU A CA 1
ATOM 1049 C C . LEU A 1 125 ? -13.868 -0.382 21.508 1.00 79.81 125 LEU A C 1
ATOM 1051 O O . LEU A 1 125 ? -14.127 -1.574 21.663 1.00 79.81 125 LEU A O 1
ATOM 1055 N N . ASP A 1 126 ? -14.744 0.584 21.784 1.00 82.12 126 ASP A N 1
ATOM 1056 C CA . ASP A 1 126 ? -16.106 0.343 22.275 1.00 82.12 126 ASP A CA 1
ATOM 1057 C C . ASP A 1 126 ? -16.948 -0.414 21.236 1.00 82.12 126 ASP A C 1
ATOM 1059 O O . ASP A 1 126 ? -17.601 -1.405 21.569 1.00 82.12 126 ASP A O 1
ATOM 1063 N N . PHE A 1 127 ? -16.874 -0.023 19.959 1.00 79.00 127 PHE A N 1
ATOM 1064 C CA . PHE A 1 127 ? -17.552 -0.738 18.871 1.00 79.00 127 PHE A CA 1
ATOM 1065 C C . PHE A 1 127 ? -17.027 -2.167 18.703 1.00 79.00 127 PHE A C 1
ATOM 1067 O O . PHE A 1 127 ? -17.810 -3.106 18.539 1.00 79.00 127 PHE A O 1
ATOM 1074 N N . LEU A 1 128 ? -15.708 -2.355 18.789 1.00 79.81 128 LEU A N 1
ATOM 1075 C CA . LEU A 1 128 ? -15.102 -3.683 18.736 1.00 79.81 128 LEU A CA 1
ATOM 1076 C C . LEU A 1 128 ? -15.532 -4.549 19.923 1.00 79.81 128 LEU A C 1
ATOM 1078 O O . LEU A 1 128 ? -15.825 -5.724 19.735 1.00 79.81 128 LEU A O 1
ATOM 1082 N N . GLN A 1 129 ? -15.630 -3.985 21.126 1.00 77.00 129 GLN A N 1
ATOM 1083 C CA . GLN A 1 129 ? -16.116 -4.720 22.295 1.00 77.00 129 GLN A CA 1
ATOM 1084 C C . GLN A 1 129 ? -17.590 -5.120 22.181 1.00 77.00 129 GLN A C 1
ATOM 1086 O O . GLN A 1 129 ? -17.961 -6.189 22.662 1.00 77.00 129 GLN A O 1
ATOM 1091 N N . GLN A 1 130 ? -18.427 -4.277 21.573 1.00 75.25 130 GLN A N 1
ATOM 1092 C CA . GLN A 1 130 ? -19.866 -4.526 21.465 1.00 75.25 130 GLN A CA 1
ATOM 1093 C C . GLN A 1 130 ? -20.229 -5.511 20.350 1.00 75.25 130 GLN A C 1
ATOM 1095 O O . GLN A 1 130 ? -21.173 -6.283 20.512 1.00 75.25 130 GLN A O 1
ATOM 1100 N N . HIS A 1 131 ? -19.499 -5.491 19.232 1.00 71.31 131 HIS A N 1
ATOM 1101 C CA . HIS A 1 131 ? -19.913 -6.195 18.017 1.00 71.31 131 HIS A CA 1
ATOM 1102 C C . HIS A 1 131 ? -18.929 -7.265 17.521 1.00 71.31 131 HIS A C 1
ATOM 1104 O O . HIS A 1 131 ? -19.326 -8.114 16.728 1.00 71.31 131 HIS A O 1
ATOM 1110 N N . SER A 1 132 ? -17.669 -7.264 17.966 1.00 68.81 132 SER A N 1
ATOM 1111 C CA . SER A 1 132 ? -16.625 -8.174 17.467 1.00 68.81 132 SER A CA 1
ATOM 1112 C C . SER A 1 132 ? -16.249 -9.253 18.487 1.00 68.81 132 SER A C 1
ATOM 1114 O O . SER A 1 132 ? -16.380 -9.080 19.700 1.00 68.81 132 SER A O 1
ATOM 1116 N N . THR A 1 133 ? -15.731 -10.384 18.000 1.00 73.19 133 THR A N 1
ATOM 1117 C CA . THR A 1 133 ? -15.261 -11.468 18.872 1.00 73.19 133 THR A CA 1
ATOM 1118 C C . THR A 1 133 ? -13.823 -11.197 19.317 1.00 73.19 133 THR A C 1
ATOM 1120 O O . THR A 1 133 ? -12.899 -11.143 18.502 1.00 73.19 133 THR A O 1
ATOM 1123 N N . LYS A 1 134 ? -13.611 -11.050 20.630 1.00 71.44 134 LYS A N 1
ATOM 1124 C CA . LYS A 1 134 ? -12.271 -10.896 21.213 1.00 71.44 134 LYS A CA 1
ATOM 1125 C C . LYS A 1 134 ? -11.493 -12.210 21.117 1.00 71.44 134 LYS A C 1
ATOM 1127 O O . LYS A 1 134 ? -11.878 -13.204 21.735 1.00 71.44 134 LYS A O 1
ATOM 1132 N N . GLU A 1 135 ? -10.372 -12.210 20.400 1.00 61.62 135 GLU A N 1
ATOM 1133 C CA . GLU A 1 135 ? -9.444 -13.343 20.417 1.00 61.62 135 GLU A CA 1
ATOM 1134 C C . GLU A 1 135 ? -8.567 -13.311 21.673 1.00 61.62 135 GLU A C 1
ATOM 1136 O O . GLU A 1 135 ? -8.103 -12.251 22.100 1.00 61.62 135 GLU A O 1
ATOM 1141 N N . LYS A 1 136 ? -8.362 -14.485 22.283 1.00 49.97 136 LYS A N 1
ATOM 1142 C CA . LYS A 1 136 ? -7.448 -14.665 23.421 1.00 49.97 136 LYS A CA 1
ATOM 1143 C C . LYS A 1 136 ? -5.979 -14.612 22.985 1.00 49.97 136 LYS A C 1
ATOM 1145 O O . LYS A 1 136 ? -5.628 -15.028 21.857 1.00 49.97 136 LYS A O 1
#